Protein AF-A0A1M7HNN4-F1 (afdb_monomer)

Structure (mmCIF, N/CA/C/O backbone):
data_AF-A0A1M7HNN4-F1
#
_entry.id   AF-A0A1M7HNN4-F1
#
loop_
_atom_site.group_PDB
_atom_site.id
_atom_site.type_symbol
_atom_site.label_atom_id
_atom_site.label_alt_id
_atom_site.label_comp_id
_atom_site.label_asym_id
_atom_site.label_entity_id
_atom_site.label_seq_id
_atom_site.pdbx_PDB_ins_code
_atom_site.Cartn_x
_atom_site.Cartn_y
_atom_site.Cartn_z
_atom_site.occupancy
_atom_site.B_iso_or_equiv
_atom_site.auth_seq_id
_atom_site.auth_comp_id
_atom_site.auth_asym_id
_atom_site.auth_atom_id
_atom_site.pdbx_PDB_model_num
ATOM 1 N N . MET A 1 1 ? -13.644 -2.774 7.745 1.00 91.94 1 MET A N 1
ATOM 2 C CA . MET A 1 1 ? -12.183 -2.548 7.781 1.00 91.94 1 MET A CA 1
ATOM 3 C C . MET A 1 1 ? -11.751 -1.978 6.437 1.00 91.94 1 MET A C 1
ATOM 5 O O . MET A 1 1 ? -12.327 -2.393 5.440 1.00 91.94 1 MET A O 1
ATOM 9 N N . LYS A 1 2 ? -10.817 -1.026 6.390 1.00 97.00 2 LYS A N 1
ATOM 10 C CA . LYS A 1 2 ? -10.218 -0.508 5.149 1.00 97.00 2 LYS A CA 1
ATOM 11 C C . LYS A 1 2 ? -8.780 -1.004 5.040 1.00 97.00 2 LYS A C 1
ATOM 13 O O . LYS A 1 2 ? -7.982 -0.746 5.940 1.00 97.00 2 LYS A O 1
ATOM 18 N N . ILE A 1 3 ? -8.481 -1.717 3.962 1.00 97.31 3 ILE A N 1
ATOM 19 C CA . ILE A 1 3 ? -7.200 -2.382 3.719 1.00 97.31 3 ILE A CA 1
ATOM 20 C C . ILE A 1 3 ? -6.495 -1.643 2.585 1.00 97.31 3 ILE A C 1
ATOM 22 O O . ILE A 1 3 ? -7.048 -1.545 1.491 1.00 97.31 3 ILE A O 1
ATOM 26 N N . LEU A 1 4 ? -5.285 -1.144 2.826 1.00 97.69 4 LEU A N 1
ATOM 27 C CA . LEU A 1 4 ? -4.413 -0.636 1.766 1.00 97.69 4 LEU A CA 1
ATOM 28 C C . LEU A 1 4 ? -3.479 -1.758 1.314 1.00 97.69 4 LEU A C 1
ATOM 30 O O . LEU A 1 4 ? -2.690 -2.238 2.117 1.00 97.69 4 LEU A O 1
ATOM 34 N N . TYR A 1 5 ? -3.539 -2.166 0.050 1.00 97.25 5 TYR A N 1
ATOM 35 C CA . TYR A 1 5 ? -2.665 -3.185 -0.528 1.00 97.25 5 TYR A CA 1
ATOM 36 C C . TYR A 1 5 ? -1.710 -2.569 -1.554 1.00 97.25 5 TYR A C 1
ATOM 38 O O . TYR A 1 5 ? -2.145 -1.993 -2.549 1.00 97.25 5 TYR A O 1
ATOM 46 N N . LEU A 1 6 ? -0.404 -2.744 -1.349 1.00 96.56 6 LEU A N 1
ATOM 47 C CA . LEU A 1 6 ? 0.650 -2.230 -2.222 1.00 96.56 6 LEU A CA 1
ATOM 48 C C . LEU A 1 6 ? 1.365 -3.378 -2.948 1.00 96.56 6 LEU A C 1
ATOM 50 O O . LEU A 1 6 ? 2.025 -4.232 -2.343 1.00 96.56 6 LEU A O 1
ATOM 54 N N . HIS A 1 7 ? 1.232 -3.412 -4.270 1.00 94.62 7 HIS A N 1
ATOM 55 C CA . HIS A 1 7 ? 1.837 -4.449 -5.103 1.00 94.62 7 HIS A CA 1
ATOM 56 C C . HIS A 1 7 ? 3.361 -4.266 -5.250 1.00 94.62 7 HIS A C 1
ATOM 58 O O . HIS A 1 7 ? 3.933 -3.245 -4.882 1.00 94.62 7 HIS A O 1
ATOM 64 N N . GLY A 1 8 ? 4.047 -5.285 -5.768 1.00 91.62 8 GLY A N 1
ATOM 65 C CA . GLY A 1 8 ? 5.467 -5.191 -6.124 1.00 91.62 8 GLY A CA 1
ATOM 66 C C . GLY A 1 8 ? 5.700 -4.494 -7.470 1.00 91.62 8 GLY A C 1
ATOM 67 O O . GLY A 1 8 ? 4.757 -4.186 -8.198 1.00 91.62 8 GLY A O 1
ATOM 68 N N . LEU A 1 9 ? 6.971 -4.295 -7.833 1.00 88.12 9 LEU A N 1
ATOM 69 C CA . LEU A 1 9 ? 7.365 -3.734 -9.132 1.00 88.12 9 LEU A CA 1
ATOM 70 C C . LEU A 1 9 ? 6.770 -4.558 -10.291 1.00 88.12 9 LEU A C 1
ATOM 72 O O . LEU A 1 9 ? 6.872 -5.784 -10.279 1.00 88.12 9 LEU A O 1
ATOM 76 N N . ASN A 1 10 ? 6.174 -3.885 -11.283 1.00 85.88 10 ASN A N 1
ATOM 77 C CA . ASN A 1 10 ? 5.552 -4.498 -12.470 1.00 85.88 10 ASN A CA 1
ATOM 78 C C . ASN A 1 10 ? 4.508 -5.587 -12.155 1.00 85.88 10 ASN A C 1
ATOM 80 O O . ASN A 1 10 ? 4.320 -6.524 -12.929 1.00 85.88 10 ASN A O 1
ATOM 84 N N . SER A 1 11 ? 3.849 -5.484 -11.004 1.00 88.56 11 SER A N 1
ATOM 85 C CA . SER A 1 11 ? 2.812 -6.412 -10.555 1.00 88.56 11 SER A CA 1
ATOM 86 C C . SER A 1 11 ? 1.524 -5.655 -10.251 1.00 88.56 11 SER A C 1
ATOM 88 O O . SER A 1 11 ? 1.521 -4.431 -10.231 1.00 88.56 11 SER A O 1
ATOM 90 N N . LYS A 1 12 ? 0.430 -6.381 -10.017 1.00 91.75 12 LYS A N 1
ATOM 91 C CA . LYS A 1 12 ? -0.864 -5.845 -9.579 1.00 91.75 12 LYS A CA 1
ATOM 92 C C . LYS A 1 12 ? -1.516 -6.815 -8.602 1.00 91.75 12 LYS A C 1
ATOM 94 O O . LYS A 1 12 ? -1.155 -7.993 -8.544 1.00 91.75 12 LYS A O 1
ATOM 99 N N . LEU A 1 13 ? -2.485 -6.324 -7.835 1.00 92.00 13 LEU A N 1
ATOM 100 C CA . LEU A 1 13 ? -3.373 -7.209 -7.089 1.00 92.00 13 LEU A CA 1
ATOM 101 C C . LEU A 1 13 ? -4.238 -7.982 -8.096 1.00 92.00 13 LEU A C 1
ATOM 103 O O . LEU A 1 13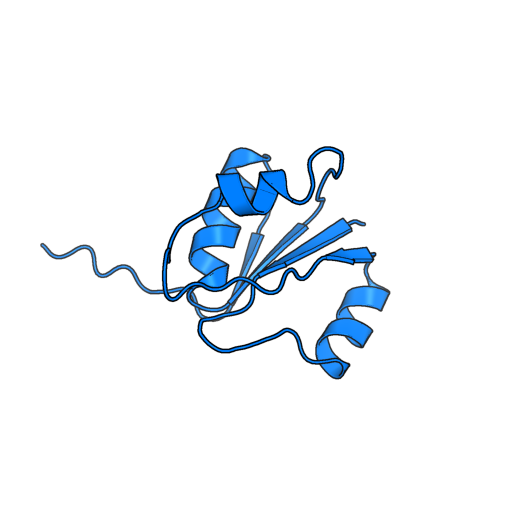 ? -4.933 -7.363 -8.896 1.00 92.00 13 LEU A O 1
ATOM 107 N N . SER A 1 14 ? -4.162 -9.313 -8.079 1.00 92.12 14 SER A N 1
ATOM 108 C CA . SER A 1 14 ? -5.013 -10.160 -8.919 1.00 92.12 14 SER A CA 1
ATOM 109 C C . SER A 1 14 ? -6.444 -10.192 -8.389 1.00 92.12 14 SER A C 1
ATOM 111 O O . SER A 1 14 ? -6.651 -10.086 -7.179 1.00 92.12 14 SER A O 1
ATOM 113 N N . ASP A 1 15 ? -7.411 -10.409 -9.280 1.00 93.94 15 ASP A N 1
ATOM 114 C CA . ASP A 1 15 ? -8.835 -10.450 -8.922 1.00 93.94 15 ASP A CA 1
ATOM 115 C C . ASP A 1 15 ? -9.135 -11.525 -7.869 1.00 93.94 15 ASP A C 1
ATOM 117 O O . ASP A 1 15 ? -9.792 -11.241 -6.877 1.00 93.94 15 ASP A O 1
ATOM 121 N N . GLU A 1 16 ? -8.540 -12.714 -7.997 1.00 94.38 16 GLU A N 1
ATOM 122 C CA . GLU A 1 16 ? -8.674 -13.799 -7.011 1.00 94.38 16 GLU A CA 1
ATOM 123 C C . GLU A 1 16 ? -8.195 -13.384 -5.606 1.00 94.38 16 GLU A C 1
ATOM 125 O O . GLU A 1 16 ? -8.839 -13.664 -4.600 1.00 94.38 16 GLU A O 1
ATOM 130 N N . LYS A 1 17 ? -7.068 -12.663 -5.512 1.00 92.38 17 LYS A N 1
ATOM 131 C CA . LYS A 1 17 ? -6.563 -12.176 -4.216 1.00 92.38 17 LYS A CA 1
ATOM 132 C C . LYS A 1 17 ? -7.423 -11.044 -3.677 1.00 92.38 17 LYS A C 1
ATOM 134 O O . LYS A 1 17 ? -7.575 -10.926 -2.465 1.00 92.38 17 LYS A O 1
ATOM 139 N N . ARG A 1 18 ? -7.936 -10.190 -4.565 1.00 95.69 18 ARG A N 1
ATOM 140 C CA . ARG A 1 18 ? -8.853 -9.113 -4.203 1.00 95.69 18 ARG A CA 1
ATOM 141 C C . ARG A 1 18 ? -10.130 -9.684 -3.602 1.00 95.69 18 ARG A C 1
ATOM 143 O O . ARG A 1 18 ? -10.495 -9.230 -2.529 1.00 95.69 18 ARG A O 1
ATOM 150 N N . GLU A 1 19 ? -10.739 -10.680 -4.240 1.00 96.75 19 GLU A N 1
ATOM 151 C CA . GLU A 1 19 ? -11.970 -11.323 -3.769 1.00 96.75 19 GLU A CA 1
ATOM 152 C C . GLU A 1 19 ? -11.807 -11.842 -2.335 1.00 96.75 19 GLU A C 1
ATOM 154 O O . GLU A 1 19 ? -12.580 -11.468 -1.458 1.00 96.75 19 GLU A O 1
ATOM 159 N N . VAL A 1 20 ? -10.719 -12.571 -2.056 1.00 95.56 20 VAL A N 1
ATOM 160 C CA . VAL A 1 20 ? -10.419 -13.054 -0.697 1.00 95.56 20 VAL A CA 1
ATOM 161 C C . VAL A 1 20 ? -10.227 -11.905 0.298 1.00 95.56 20 VAL A C 1
ATOM 163 O O . VAL A 1 20 ? -10.713 -11.970 1.422 1.00 95.56 20 VAL A O 1
ATOM 166 N N . LEU A 1 21 ? -9.507 -10.841 -0.072 1.00 95.00 21 LEU A N 1
ATOM 167 C CA . LEU A 1 21 ? -9.284 -9.701 0.827 1.00 95.00 21 LEU A CA 1
ATOM 168 C C . LEU A 1 21 ? -10.570 -8.898 1.081 1.00 95.00 21 LEU A C 1
ATOM 170 O O . LEU A 1 21 ? -10.744 -8.353 2.175 1.00 95.00 21 LEU A O 1
ATOM 174 N N . GLU A 1 22 ? -11.464 -8.842 0.095 1.00 96.81 22 GLU A N 1
ATOM 175 C CA . GLU A 1 22 ? -12.739 -8.131 0.178 1.00 96.81 22 GLU A CA 1
ATOM 176 C C . GLU A 1 22 ? -13.728 -8.794 1.150 1.00 96.81 22 GLU A C 1
ATOM 178 O O . GLU A 1 22 ? -14.564 -8.096 1.728 1.00 96.81 22 GLU A O 1
ATOM 183 N N . GLU A 1 23 ? -13.555 -10.084 1.463 1.00 97.06 23 GLU A N 1
ATOM 184 C CA . GLU A 1 23 ? -14.271 -10.757 2.559 1.00 97.06 23 GLU A CA 1
ATOM 185 C C . GLU A 1 23 ? -13.950 -10.155 3.941 1.00 97.06 23 GLU A C 1
ATOM 187 O O . GLU A 1 23 ? -14.783 -10.185 4.851 1.00 97.06 23 GLU A O 1
ATOM 192 N N . TYR A 1 24 ? -12.758 -9.573 4.113 1.00 95.50 24 TYR A N 1
ATOM 193 C CA . TYR A 1 24 ? -12.306 -8.994 5.383 1.00 95.50 24 TYR A CA 1
ATOM 194 C C . TYR A 1 24 ? -12.509 -7.473 5.458 1.00 95.50 24 TYR A C 1
ATOM 196 O O . TYR A 1 24 ? -12.541 -6.894 6.551 1.00 95.50 24 TYR A O 1
ATOM 204 N N . GLY A 1 25 ? -12.656 -6.786 4.323 1.00 95.38 25 GLY A N 1
ATOM 205 C CA . GLY A 1 25 ? -12.865 -5.342 4.302 1.00 95.38 25 GLY A CA 1
ATOM 206 C C . GLY A 1 25 ? -12.760 -4.700 2.925 1.00 95.38 25 GLY A C 1
ATOM 207 O O . GLY A 1 25 ? -12.492 -5.342 1.927 1.00 95.38 25 GLY A O 1
ATOM 208 N N . GLN A 1 26 ? -12.933 -3.383 2.866 1.00 97.38 26 GLN A N 1
ATOM 209 C CA . GLN A 1 26 ? -12.794 -2.630 1.623 1.00 97.38 26 GLN A CA 1
ATOM 210 C C . GLN A 1 26 ? -11.316 -2.535 1.220 1.00 97.38 26 GLN A C 1
ATOM 212 O O . GLN A 1 26 ? -10.511 -1.985 1.978 1.00 97.38 26 GLN A O 1
ATOM 217 N N . VAL A 1 27 ? -10.975 -3.028 0.026 1.00 97.25 27 VAL A N 1
ATOM 218 C CA . VAL A 1 27 ? -9.594 -3.088 -0.475 1.00 97.25 27 VAL A CA 1
ATOM 219 C C . VAL A 1 27 ? -9.272 -1.921 -1.405 1.00 97.25 27 VAL A C 1
ATOM 221 O O . VAL A 1 27 ? -9.835 -1.779 -2.493 1.00 97.25 27 VAL A O 1
ATOM 224 N N . PHE A 1 28 ? -8.280 -1.135 -1.004 1.00 97.50 28 PHE A N 1
ATOM 225 C CA . PHE A 1 28 ? -7.667 -0.071 -1.787 1.00 97.50 28 PHE A CA 1
ATOM 226 C C . PHE A 1 28 ? -6.330 -0.582 -2.315 1.00 97.50 28 PHE A C 1
ATOM 228 O O . PHE A 1 28 ? -5.420 -0.847 -1.537 1.00 97.50 28 PHE A O 1
ATOM 235 N N . ALA A 1 29 ? -6.212 -0.747 -3.629 1.00 96.12 29 ALA A N 1
ATOM 236 C CA . ALA A 1 29 ? -4.982 -1.209 -4.266 1.00 96.12 29 ALA A CA 1
ATOM 237 C C . ALA A 1 29 ? -4.658 -0.286 -5.450 1.00 96.12 29 ALA A C 1
ATOM 239 O O . ALA A 1 29 ? -5.078 -0.591 -6.569 1.00 96.12 29 ALA A O 1
ATOM 240 N N . PRO A 1 30 ? -4.024 0.876 -5.199 1.00 95.00 30 PRO A N 1
ATOM 241 C CA . PRO A 1 30 ? -3.628 1.791 -6.266 1.00 95.00 30 PRO A CA 1
ATOM 242 C C . PRO A 1 30 ? -2.620 1.122 -7.207 1.00 95.00 30 PRO A C 1
ATOM 244 O O . PRO A 1 30 ? -1.836 0.269 -6.787 1.00 95.00 30 PRO A O 1
ATOM 247 N N . ASP A 1 31 ? -2.658 1.519 -8.477 1.00 92.31 31 ASP A N 1
ATOM 248 C CA . ASP A 1 31 ? -1.689 1.100 -9.490 1.00 92.31 31 ASP A CA 1
ATOM 249 C C . ASP A 1 31 ? -0.498 2.061 -9.444 1.00 92.31 31 ASP A C 1
ATOM 251 O O . ASP A 1 31 ? -0.575 3.185 -9.940 1.00 92.31 31 ASP A O 1
ATOM 255 N N . ILE A 1 32 ? 0.570 1.648 -8.763 1.00 91.62 32 ILE A N 1
ATOM 256 C CA . ILE A 1 32 ? 1.717 2.501 -8.461 1.00 91.62 32 ILE A CA 1
ATOM 257 C C . ILE A 1 32 ? 2.866 2.168 -9.404 1.00 91.62 32 ILE A C 1
ATOM 259 O O . ILE A 1 32 ? 3.423 1.066 -9.378 1.00 91.62 32 ILE A O 1
ATOM 263 N N . ASP A 1 33 ? 3.304 3.166 -10.167 1.00 89.75 33 ASP A N 1
ATOM 264 C CA . ASP A 1 33 ? 4.545 3.054 -10.918 1.00 89.75 33 ASP A CA 1
ATOM 265 C C . ASP A 1 33 ? 5.751 3.266 -9.995 1.00 89.75 33 ASP A C 1
ATOM 267 O O . ASP A 1 33 ? 6.158 4.383 -9.669 1.00 89.75 33 ASP A O 1
ATOM 271 N N . TYR A 1 34 ? 6.331 2.155 -9.550 1.00 87.44 34 TYR A N 1
ATOM 272 C CA . TYR A 1 34 ? 7.557 2.180 -8.766 1.00 87.44 34 TYR A CA 1
ATOM 273 C C . TYR A 1 34 ? 8.812 2.429 -9.609 1.00 87.44 34 TYR A C 1
ATOM 275 O O . TYR A 1 34 ? 9.871 2.553 -9.008 1.00 87.44 34 TYR A O 1
ATOM 283 N N . SER A 1 35 ? 8.760 2.455 -10.946 1.00 84.81 35 SER A N 1
ATOM 284 C CA . SER A 1 35 ? 9.960 2.601 -11.788 1.00 84.81 35 SER A CA 1
ATOM 285 C C . SER A 1 35 ? 10.558 4.010 -11.750 1.00 84.81 35 SER A C 1
ATOM 287 O O . SER A 1 35 ? 11.780 4.143 -11.762 1.00 84.81 35 SER A O 1
ATOM 289 N N . ASP A 1 36 ? 9.712 5.034 -11.623 1.00 82.56 36 ASP A N 1
ATOM 290 C CA . ASP A 1 36 ? 10.136 6.428 -11.450 1.00 82.56 36 ASP A CA 1
ATOM 291 C C . ASP A 1 36 ? 10.595 6.692 -10.006 1.00 82.56 36 ASP A C 1
ATOM 293 O O . ASP A 1 36 ? 11.701 7.173 -9.751 1.00 82.56 36 ASP A O 1
ATOM 297 N N . LYS A 1 37 ? 9.768 6.296 -9.026 1.00 88.44 37 LYS A N 1
ATOM 298 C CA . LYS A 1 37 ? 10.052 6.503 -7.602 1.00 88.44 37 LYS A CA 1
ATOM 299 C C . LYS A 1 37 ? 9.728 5.273 -6.758 1.00 88.44 37 LYS A C 1
ATOM 301 O O . LYS A 1 37 ? 8.590 5.021 -6.371 1.00 88.44 37 LYS A O 1
ATOM 306 N N . HIS A 1 38 ? 10.777 4.544 -6.379 1.00 89.56 38 HIS A N 1
ATOM 307 C CA . HIS A 1 38 ? 10.669 3.326 -5.567 1.00 89.56 38 HIS A CA 1
ATOM 308 C C . HIS A 1 38 ? 10.056 3.552 -4.174 1.00 89.56 38 HIS A C 1
ATOM 310 O O . HIS A 1 38 ? 9.314 2.702 -3.685 1.00 89.56 38 HIS A O 1
ATOM 316 N N . PHE A 1 39 ? 10.361 4.682 -3.525 1.00 93.50 39 PHE A N 1
ATOM 317 C CA . PHE A 1 39 ? 9.915 4.999 -2.166 1.00 93.50 39 PHE A CA 1
ATOM 318 C C . PHE A 1 39 ? 9.122 6.305 -2.140 1.00 93.50 39 PHE A C 1
ATOM 320 O O . PHE A 1 39 ? 9.684 7.385 -2.329 1.00 93.50 39 PHE A O 1
ATOM 327 N N . GLN A 1 40 ? 7.812 6.208 -1.921 1.00 95.12 40 GLN A N 1
ATOM 328 C CA . GLN A 1 40 ? 6.871 7.321 -2.027 1.00 95.12 40 GLN A CA 1
ATOM 329 C C . GLN A 1 40 ? 5.631 7.211 -1.113 1.00 95.12 40 GLN A C 1
ATOM 331 O O . GLN A 1 40 ? 4.512 7.439 -1.576 1.00 95.12 40 GLN A O 1
ATOM 336 N N . PRO A 1 41 ? 5.796 6.926 0.193 1.00 95.25 41 PRO A N 1
ATOM 337 C CA . PRO A 1 41 ? 4.669 6.736 1.112 1.00 95.25 41 PRO A CA 1
ATOM 338 C C . PRO A 1 41 ? 3.722 7.949 1.173 1.00 95.25 41 PRO A C 1
ATOM 340 O O . PRO A 1 41 ? 2.505 7.783 1.121 1.00 95.25 41 PRO A O 1
ATOM 343 N N . ASP A 1 42 ? 4.263 9.172 1.186 1.00 95.00 42 ASP A N 1
ATOM 344 C CA . ASP A 1 42 ? 3.456 10.398 1.250 1.00 95.00 42 ASP A CA 1
ATOM 345 C C . ASP A 1 42 ? 2.613 10.631 -0.009 1.00 95.00 42 ASP A C 1
ATOM 347 O O . ASP A 1 42 ? 1.524 11.192 0.072 1.00 95.00 42 ASP A O 1
ATOM 351 N N . LEU A 1 43 ? 3.120 1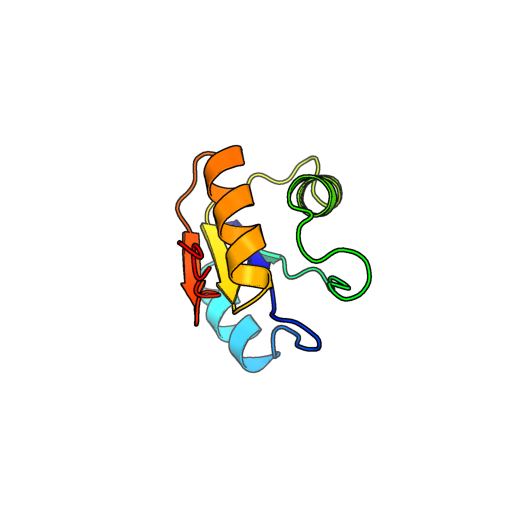0.245 -1.188 1.00 95.31 43 LEU A N 1
ATOM 352 C CA . LEU A 1 43 ? 2.379 10.404 -2.444 1.00 95.31 43 LEU A CA 1
ATOM 353 C C . LEU A 1 43 ? 1.214 9.420 -2.501 1.00 95.31 43 LEU A C 1
ATOM 355 O O . LEU A 1 43 ? 0.102 9.826 -2.818 1.00 95.31 43 LEU A O 1
ATOM 359 N N . ILE A 1 44 ? 1.453 8.177 -2.082 1.00 95.62 44 ILE A N 1
ATOM 360 C CA . ILE A 1 44 ? 0.418 7.144 -1.992 1.00 95.62 44 ILE A CA 1
ATOM 361 C C . ILE A 1 44 ? -0.688 7.585 -1.024 1.00 95.62 44 ILE A C 1
ATOM 363 O O . ILE A 1 44 ? -1.868 7.499 -1.346 1.00 95.62 44 ILE A O 1
ATOM 367 N N . LEU A 1 45 ? -0.336 8.117 0.153 1.00 95.38 45 LEU A N 1
ATOM 368 C CA . LEU A 1 45 ? -1.334 8.602 1.116 1.00 95.38 45 LEU A CA 1
ATOM 369 C C . LEU A 1 45 ? -2.130 9.811 0.600 1.00 95.38 45 LEU A C 1
ATOM 371 O O . LEU A 1 45 ? -3.314 9.941 0.915 1.00 95.38 45 LEU A O 1
ATOM 375 N N . LYS A 1 46 ? -1.521 10.674 -0.223 1.00 95.12 46 LYS A N 1
ATOM 376 C CA . LYS A 1 46 ? -2.209 11.821 -0.841 1.00 95.12 46 LYS A CA 1
ATOM 377 C C . LYS A 1 46 ? -3.300 11.421 -1.831 1.00 95.12 46 LYS A C 1
ATOM 379 O O . LYS A 1 46 ? -4.197 12.228 -2.054 1.00 95.12 46 LYS A O 1
ATOM 384 N N . GLU A 1 47 ? -3.264 10.213 -2.392 1.00 95.25 47 GLU A N 1
ATOM 385 C CA . GLU A 1 47 ? -4.361 9.691 -3.221 1.00 95.25 47 GLU A CA 1
ATOM 386 C C . GLU A 1 47 ? -5.622 9.398 -2.392 1.00 95.25 47 GLU A C 1
ATOM 388 O O . GLU A 1 47 ? -6.733 9.368 -2.923 1.00 95.25 47 GLU A O 1
ATOM 393 N N . PHE A 1 48 ? -5.476 9.250 -1.071 1.00 95.19 48 PHE A N 1
ATOM 394 C CA . PHE A 1 48 ? -6.552 8.865 -0.162 1.00 95.19 48 PHE A CA 1
ATOM 395 C C . PHE A 1 48 ? -6.697 9.832 1.030 1.00 95.19 48 PHE A C 1
ATOM 397 O O . PHE A 1 48 ? -6.725 9.388 2.179 1.00 95.19 48 PHE A O 1
ATOM 404 N N . PRO A 1 49 ? -6.870 11.149 0.800 1.00 91.31 49 PRO A N 1
ATOM 405 C CA . PRO A 1 49 ? -6.739 12.178 1.840 1.00 91.31 49 PRO A CA 1
ATOM 406 C C . PRO A 1 49 ? -7.779 12.079 2.967 1.00 91.31 49 PRO A C 1
ATOM 408 O O . PRO A 1 49 ? -7.536 12.556 4.069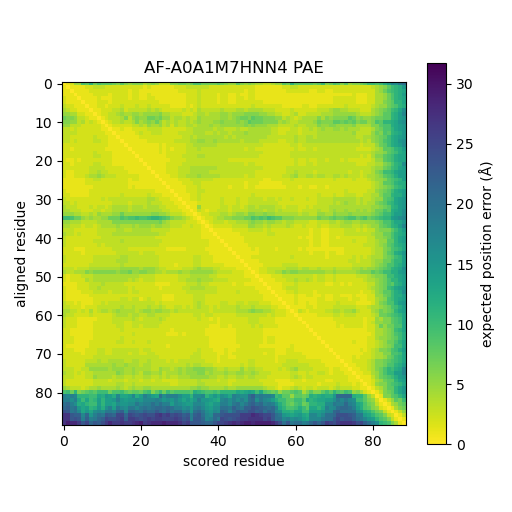 1.00 91.31 49 PRO A O 1
ATOM 411 N N . ASN A 1 50 ? -8.930 11.454 2.702 1.00 93.00 50 ASN A N 1
ATOM 412 C CA . ASN A 1 50 ? -10.033 11.290 3.658 1.00 93.00 50 ASN A CA 1
ATOM 413 C C . ASN A 1 50 ? -10.253 9.818 4.051 1.00 93.00 50 ASN A C 1
ATOM 415 O O . ASN A 1 50 ? -11.355 9.427 4.445 1.00 93.00 50 ASN A O 1
ATOM 419 N N . THR A 1 51 ? -9.233 8.973 3.884 1.00 95.38 51 THR A N 1
ATOM 420 C CA . THR A 1 51 ? -9.340 7.536 4.146 1.00 95.38 51 THR A CA 1
ATOM 421 C C . THR A 1 51 ? -8.451 7.136 5.307 1.00 95.38 51 THR A C 1
ATOM 423 O O . THR A 1 51 ? -7.231 7.139 5.209 1.00 95.38 51 THR A O 1
ATOM 426 N N . GLU A 1 52 ? -9.075 6.712 6.401 1.00 95.00 52 GLU A N 1
ATOM 427 C CA . GLU A 1 52 ? -8.365 6.056 7.494 1.00 95.00 52 GLU A CA 1
ATOM 428 C C . GLU A 1 52 ? -8.214 4.564 7.203 1.00 95.00 5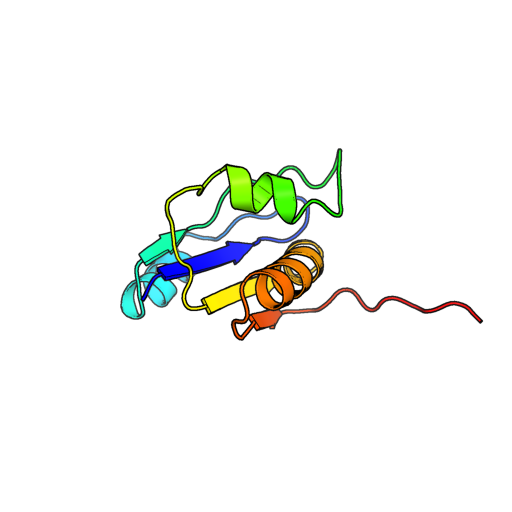2 GLU A C 1
ATOM 430 O O . GLU A 1 52 ? -9.197 3.817 7.195 1.00 95.00 52 GLU A O 1
ATOM 435 N N . PHE A 1 53 ? -6.983 4.122 6.958 1.00 96.75 53 PHE A N 1
ATOM 436 C CA . PHE A 1 53 ? -6.683 2.704 6.800 1.00 96.75 53 PHE A CA 1
ATOM 437 C C . PHE A 1 53 ? -6.594 2.011 8.160 1.00 96.75 53 PHE A C 1
ATOM 439 O O . PHE A 1 53 ? -6.085 2.555 9.143 1.00 96.75 53 PHE A O 1
ATOM 446 N N . ASN A 1 54 ? -7.116 0.790 8.218 1.00 96.25 54 ASN A N 1
ATOM 447 C CA . ASN A 1 54 ? -7.035 -0.056 9.404 1.00 96.25 54 ASN A CA 1
ATOM 448 C C . ASN A 1 54 ? -5.857 -1.027 9.316 1.00 96.25 54 ASN A C 1
ATOM 450 O O . ASN A 1 54 ? -5.248 -1.310 10.338 1.00 96.25 54 ASN A O 1
ATOM 454 N N . GLU A 1 55 ? -5.550 -1.494 8.107 1.00 95.19 55 GLU A N 1
ATOM 455 C CA . GLU A 1 55 ? -4.498 -2.467 7.831 1.00 95.19 55 GLU A CA 1
ATOM 456 C C . GLU A 1 55 ? -3.747 -2.057 6.561 1.00 95.19 55 GLU A C 1
ATOM 458 O O . GLU A 1 55 ? -4.365 -1.597 5.591 1.00 95.19 55 GLU A O 1
ATOM 463 N N . VAL A 1 56 ? -2.426 -2.234 6.562 1.00 97.00 56 VAL A N 1
ATOM 464 C CA . VAL A 1 56 ? -1.572 -1.952 5.404 1.00 97.00 56 VAL A CA 1
ATOM 465 C C . VAL A 1 56 ? -0.857 -3.232 5.000 1.00 97.00 56 VAL A C 1
ATOM 467 O O . VAL A 1 56 ? -0.205 -3.885 5.800 1.00 97.00 56 VAL A O 1
ATOM 470 N N . MET A 1 57 ? -0.958 -3.610 3.739 1.00 96.25 57 MET A N 1
ATOM 471 C CA . MET A 1 57 ? -0.351 -4.818 3.207 1.00 96.25 57 MET A CA 1
ATOM 472 C C . MET A 1 57 ? 0.559 -4.456 2.050 1.00 96.25 57 MET A C 1
ATOM 474 O O . MET A 1 57 ? 0.249 -3.566 1.259 1.00 96.25 57 MET A O 1
ATOM 478 N N . GLY A 1 58 ? 1.677 -5.159 1.908 1.00 95.00 58 GLY A N 1
ATOM 479 C CA . GLY A 1 58 ? 2.579 -4.899 0.795 1.00 95.00 58 GLY A CA 1
ATOM 480 C C . GLY A 1 58 ? 3.421 -6.095 0.407 1.00 95.00 58 GLY A C 1
ATOM 481 O O . GLY A 1 58 ? 3.700 -6.962 1.232 1.00 95.00 58 GLY A O 1
ATOM 482 N N . SER A 1 59 ? 3.848 -6.139 -0.855 1.00 92.88 59 SER A N 1
ATOM 483 C CA . SER A 1 59 ? 4.777 -7.161 -1.347 1.00 92.88 59 SER A CA 1
ATOM 484 C C . SER A 1 59 ? 6.012 -6.555 -2.010 1.00 92.88 59 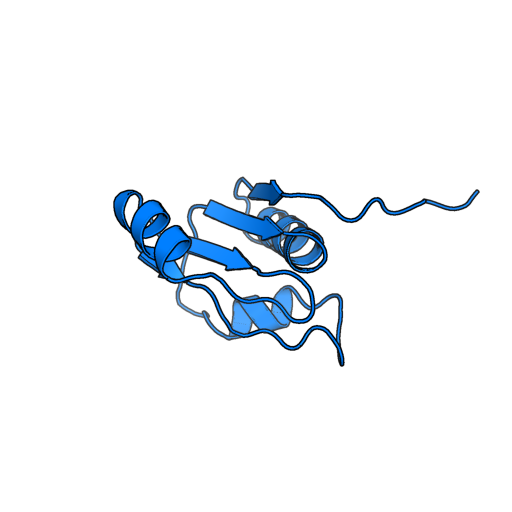SER A C 1
ATOM 486 O O . SER A 1 59 ? 5.890 -5.597 -2.768 1.00 92.88 59 SER A O 1
ATOM 488 N N . SER A 1 60 ? 7.208 -7.100 -1.752 1.00 90.25 60 SER A N 1
ATOM 489 C CA . SER A 1 60 ? 8.471 -6.636 -2.360 1.00 90.25 60 SER A CA 1
ATOM 490 C C . SER A 1 60 ? 8.655 -5.105 -2.255 1.00 90.25 60 SER A C 1
ATOM 492 O O . SER A 1 60 ? 8.791 -4.591 -1.147 1.00 90.25 60 SER A O 1
ATOM 494 N N . MET A 1 61 ? 8.620 -4.359 -3.367 1.00 91.31 61 MET A N 1
ATOM 495 C CA . MET A 1 61 ? 8.699 -2.889 -3.361 1.00 91.31 61 MET A CA 1
ATOM 496 C C . MET A 1 61 ? 7.510 -2.223 -2.648 1.00 91.31 61 MET A C 1
ATOM 498 O O . MET A 1 61 ? 7.677 -1.251 -1.906 1.00 91.31 61 MET A O 1
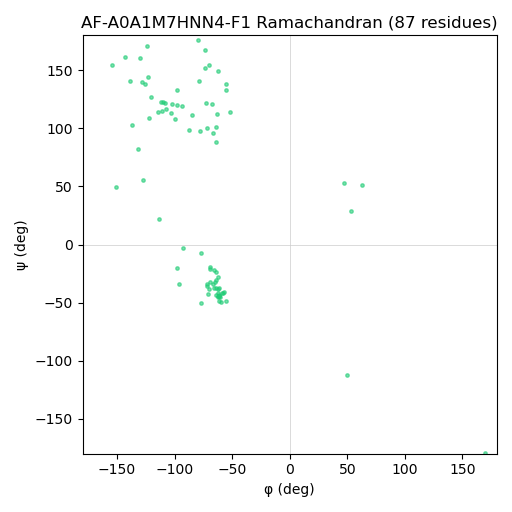ATOM 502 N N . GLY A 1 62 ? 6.313 -2.787 -2.800 1.00 94.25 62 GLY A N 1
ATOM 503 C CA . GLY A 1 62 ? 5.134 -2.365 -2.057 1.00 94.25 62 GLY A CA 1
ATOM 504 C C . GLY A 1 62 ? 5.278 -2.609 -0.558 1.00 94.25 62 GLY A C 1
ATOM 505 O O . GLY A 1 62 ? 4.777 -1.812 0.223 1.00 94.25 62 GLY A O 1
ATOM 506 N N . ALA A 1 63 ? 6.024 -3.636 -0.129 1.00 94.31 63 ALA A N 1
ATOM 507 C CA . ALA A 1 63 ? 6.266 -3.898 1.294 1.00 94.31 63 ALA A CA 1
ATOM 508 C C . ALA A 1 63 ? 7.102 -2.789 1.959 1.00 94.31 63 ALA A C 1
ATOM 510 O O . ALA A 1 63 ? 6.816 -2.410 3.091 1.00 94.31 63 ALA A O 1
ATOM 511 N N . LEU A 1 64 ? 8.089 -2.223 1.251 1.00 93.25 64 LEU A N 1
ATOM 512 C CA . LEU A 1 64 ? 8.881 -1.094 1.754 1.00 93.25 64 LEU A CA 1
ATOM 513 C C . LEU A 1 64 ? 8.004 0.146 1.999 1.00 93.25 64 LEU A C 1
ATOM 515 O O . LEU A 1 64 ? 8.106 0.791 3.040 1.00 93.25 64 LEU A O 1
ATOM 519 N N . ASN A 1 65 ? 7.124 0.462 1.047 1.00 95.25 65 ASN A N 1
ATOM 520 C CA . ASN A 1 65 ? 6.192 1.583 1.174 1.00 95.25 65 ASN A CA 1
ATOM 521 C C . ASN A 1 65 ? 5.108 1.302 2.222 1.00 95.25 65 ASN A C 1
ATOM 523 O O . ASN A 1 65 ? 4.765 2.196 2.987 1.00 95.25 65 ASN A O 1
ATOM 527 N N . ALA A 1 66 ? 4.612 0.064 2.294 1.00 96.12 66 ALA A N 1
ATOM 528 C CA . ALA A 1 66 ? 3.603 -0.367 3.258 1.00 96.12 66 ALA A CA 1
ATOM 529 C C . ALA A 1 66 ? 4.111 -0.220 4.692 1.00 96.12 66 ALA A C 1
ATOM 531 O O . ALA A 1 66 ? 3.397 0.321 5.527 1.00 96.12 66 ALA A O 1
ATOM 532 N N . TYR A 1 67 ? 5.357 -0.629 4.947 1.00 95.44 67 TYR A N 1
ATOM 533 C CA . TYR A 1 67 ? 6.011 -0.436 6.238 1.00 95.44 67 TYR A CA 1
ATOM 534 C C . TYR A 1 67 ? 6.114 1.048 6.612 1.00 95.44 67 TYR A C 1
ATOM 536 O O . TYR A 1 67 ? 5.709 1.451 7.695 1.00 95.44 67 TYR A O 1
ATOM 544 N N . ALA A 1 68 ? 6.605 1.897 5.705 1.00 95.75 68 ALA A N 1
ATOM 545 C CA . ALA A 1 68 ? 6.701 3.326 5.996 1.00 95.75 68 ALA A CA 1
ATOM 546 C C . ALA A 1 68 ? 5.324 3.963 6.241 1.00 95.75 68 ALA A C 1
ATOM 548 O O . ALA A 1 68 ? 5.166 4.750 7.171 1.00 95.75 68 ALA A O 1
ATOM 549 N N . ILE A 1 69 ? 4.316 3.602 5.443 1.00 96.94 69 ILE A N 1
ATOM 550 C CA . ILE A 1 69 ? 2.946 4.086 5.628 1.00 96.94 69 ILE A CA 1
ATOM 551 C C . ILE A 1 69 ? 2.392 3.634 6.976 1.00 96.94 69 ILE A C 1
ATOM 553 O O . ILE A 1 69 ? 1.797 4.450 7.671 1.00 96.94 69 ILE A O 1
ATOM 557 N N . SER A 1 70 ? 2.599 2.374 7.362 1.00 96.38 70 SER A N 1
ATOM 558 C CA . SER A 1 70 ? 2.079 1.835 8.618 1.00 96.38 70 SER A CA 1
ATOM 559 C C . SER A 1 70 ? 2.654 2.553 9.836 1.00 96.38 70 SER A C 1
ATOM 561 O O . SER A 1 70 ? 1.905 2.867 10.760 1.00 96.38 70 SER A O 1
ATOM 563 N N . GLU A 1 71 ? 3.942 2.906 9.795 1.00 95.94 71 GLU A N 1
ATOM 564 C CA . GLU A 1 71 ? 4.581 3.746 10.814 1.00 95.94 71 GLU A CA 1
ATOM 565 C C . GLU A 1 71 ? 3.983 5.164 10.841 1.00 95.94 71 GLU A C 1
ATOM 567 O O . GLU A 1 71 ? 3.673 5.676 11.915 1.00 95.94 71 GLU A O 1
ATOM 572 N N . ILE A 1 72 ? 3.755 5.786 9.674 1.00 95.31 72 ILE A N 1
ATOM 573 C CA . ILE A 1 72 ? 3.171 7.139 9.567 1.00 95.31 72 ILE A CA 1
ATOM 574 C C . ILE A 1 72 ? 1.761 7.193 10.166 1.00 95.31 72 ILE A C 1
ATOM 576 O O . ILE A 1 72 ? 1.430 8.140 10.880 1.00 95.31 72 ILE A O 1
ATOM 580 N N . ILE A 1 73 ? 0.918 6.199 9.876 1.00 94.94 73 ILE A N 1
ATOM 581 C CA . ILE A 1 73 ? -0.489 6.191 10.312 1.00 94.94 73 ILE A CA 1
ATOM 582 C C . ILE A 1 73 ? -0.710 5.469 11.652 1.00 94.94 73 ILE A C 1
ATOM 584 O O . ILE A 1 73 ? -1.839 5.424 12.147 1.00 94.94 73 ILE A O 1
ATOM 588 N N . GLY A 1 74 ? 0.338 4.880 12.237 1.00 94.56 74 GLY A N 1
ATOM 589 C CA . GLY A 1 74 ? 0.267 4.128 13.490 1.00 94.56 74 GLY A CA 1
ATOM 590 C C . GLY A 1 74 ? -0.625 2.886 13.392 1.00 94.56 74 GLY A C 1
ATOM 591 O O . GLY A 1 74 ? -1.550 2.710 14.195 1.00 94.56 74 GLY A O 1
ATOM 592 N N . ARG A 1 75 ? -0.400 2.045 12.377 1.00 93.75 75 ARG A N 1
ATOM 593 C CA . ARG A 1 75 ? -1.134 0.788 12.145 1.00 93.75 75 ARG A CA 1
ATOM 594 C C . ARG A 1 75 ? -0.172 -0.372 11.927 1.00 93.75 75 ARG A C 1
ATOM 596 O O . ARG A 1 75 ? 0.995 -0.170 11.617 1.00 93.75 75 ARG A O 1
ATOM 603 N N . SER A 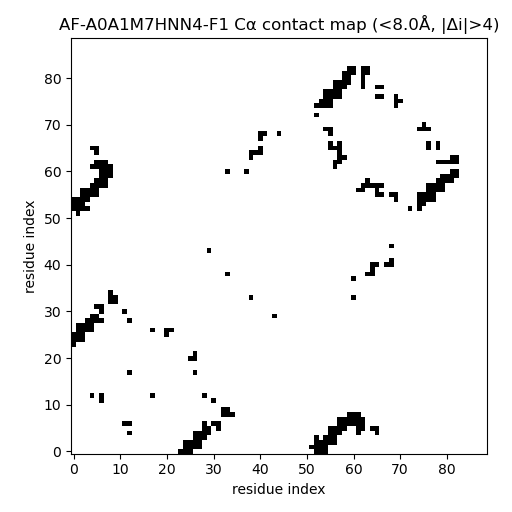1 76 ? -0.6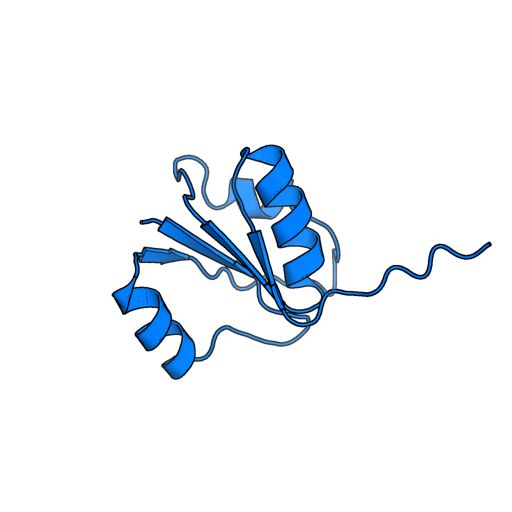70 -1.590 12.102 1.00 90.19 76 SER A N 1
ATOM 604 C CA . SER A 1 76 ? 0.082 -2.792 11.754 1.00 90.19 76 SER A CA 1
ATOM 605 C C . SER A 1 76 ? 0.209 -2.932 10.237 1.00 90.19 76 SER A C 1
ATOM 607 O O . SER A 1 76 ? -0.608 -2.395 9.481 1.00 90.19 76 SER A O 1
ATOM 609 N N . ALA A 1 77 ? 1.260 -3.637 9.810 1.00 93.62 77 ALA A N 1
ATOM 610 C CA . ALA A 1 77 ? 1.442 -4.001 8.418 1.00 93.62 77 ALA A CA 1
ATOM 611 C C . ALA A 1 77 ? 1.704 -5.490 8.229 1.00 93.62 77 ALA A C 1
ATOM 613 O O . ALA A 1 77 ? 2.519 -6.087 8.940 1.00 93.62 77 ALA A O 1
ATOM 614 N N . LEU A 1 78 ? 1.094 -6.054 7.189 1.00 93.75 78 LEU A N 1
ATOM 615 C CA . LEU A 1 78 ? 1.384 -7.393 6.695 1.00 93.75 78 LEU A CA 1
ATOM 616 C C . LEU A 1 78 ? 2.303 -7.317 5.470 1.00 93.75 78 LEU A C 1
ATOM 618 O O . LEU A 1 78 ? 1.905 -6.912 4.375 1.00 93.75 78 LEU A O 1
ATOM 622 N N . LEU A 1 79 ? 3.560 -7.713 5.660 1.00 93.19 79 LEU A N 1
ATOM 623 C CA . LEU A 1 79 ? 4.612 -7.575 4.656 1.00 93.19 79 LEU A CA 1
ATOM 624 C C . LEU A 1 79 ? 4.967 -8.936 4.051 1.00 93.19 79 LEU A C 1
ATOM 626 O O . LEU A 1 79 ? 5.488 -9.825 4.723 1.00 93.19 79 LEU A O 1
ATOM 630 N N . PHE A 1 80 ? 4.729 -9.090 2.752 1.00 86.62 80 PHE A N 1
ATOM 631 C CA . PHE A 1 80 ? 5.065 -10.290 1.996 1.00 86.62 80 PHE A CA 1
ATOM 632 C C . PHE A 1 80 ? 6.383 -10.106 1.246 1.00 86.62 80 PHE A C 1
ATOM 634 O O . PHE A 1 80 ? 6.571 -9.122 0.533 1.00 86.62 80 PHE A O 1
ATOM 641 N N . ASN A 1 81 ? 7.282 -11.089 1.340 1.00 80.44 81 ASN A N 1
ATOM 642 C CA . ASN A 1 81 ? 8.542 -11.107 0.585 1.00 80.44 81 ASN A CA 1
ATOM 643 C C . ASN A 1 81 ? 9.293 -9.758 0.648 1.00 80.44 81 ASN A C 1
ATOM 645 O O . ASN A 1 81 ? 9.568 -9.126 -0.375 1.00 80.44 81 ASN A O 1
ATOM 649 N N . GLN A 1 82 ? 9.517 -9.276 1.872 1.00 64.50 82 GLN A N 1
ATOM 650 C CA . GLN A 1 82 ? 10.110 -7.970 2.142 1.00 64.50 82 GLN A CA 1
ATOM 651 C C . GLN A 1 82 ? 11.465 -7.802 1.448 1.00 64.50 82 GLN A C 1
ATOM 653 O O . GLN A 1 82 ? 12.295 -8.717 1.440 1.00 64.50 82 GLN A O 1
ATOM 658 N N . LEU A 1 83 ? 11.696 -6.616 0.879 1.00 62.62 83 LEU A N 1
ATOM 659 C CA . LEU A 1 83 ? 12.987 -6.283 0.294 1.00 62.62 83 LEU A CA 1
ATOM 660 C C . LEU A 1 83 ? 14.030 -6.295 1.416 1.00 62.62 83 LEU A C 1
ATOM 662 O O . LEU A 1 83 ? 13.986 -5.480 2.338 1.00 62.62 83 LEU A O 1
ATOM 666 N N . ARG A 1 84 ? 14.956 -7.253 1.371 1.00 53.41 84 ARG A N 1
ATOM 667 C CA . ARG A 1 84 ? 16.048 -7.319 2.337 1.00 53.41 84 ARG A CA 1
ATOM 668 C C . ARG A 1 84 ? 17.003 -6.171 2.022 1.00 53.41 84 ARG A C 1
ATOM 670 O O . ARG A 1 84 ? 17.793 -6.264 1.087 1.00 53.41 84 ARG A O 1
ATOM 677 N N . LEU A 1 85 ? 16.909 -5.079 2.779 1.00 54.00 85 LEU A N 1
ATOM 678 C CA . LEU A 1 85 ? 17.917 -4.028 2.747 1.00 54.00 85 LEU A CA 1
ATOM 679 C C . LEU A 1 85 ? 19.215 -4.650 3.267 1.00 54.00 85 LEU A C 1
ATOM 681 O O . LEU A 1 85 ? 19.379 -4.865 4.467 1.00 54.00 85 LEU A O 1
ATOM 685 N N . ASN A 1 86 ? 20.128 -5.001 2.362 1.00 50.38 86 ASN A N 1
ATOM 686 C CA . ASN A 1 86 ? 21.506 -5.245 2.752 1.00 50.38 86 ASN A CA 1
ATOM 687 C C . ASN A 1 86 ? 22.053 -3.893 3.207 1.00 50.38 86 ASN A C 1
ATOM 689 O O . ASN A 1 86 ? 22.459 -3.073 2.386 1.00 50.38 86 ASN A O 1
ATOM 693 N N . SER A 1 87 ? 22.024 -3.645 4.516 1.00 50.88 87 SER A N 1
ATOM 694 C CA . SER A 1 87 ? 22.827 -2.599 5.132 1.00 50.88 87 SER A CA 1
ATOM 695 C C . SER A 1 87 ? 24.284 -3.003 4.928 1.00 50.88 87 SER A C 1
ATOM 697 O O . SER A 1 87 ? 24.841 -3.757 5.730 1.00 50.88 87 SER A O 1
ATOM 699 N N . GLY A 1 88 ? 24.851 -2.600 3.790 1.00 50.31 88 GLY A N 1
ATOM 700 C CA . GLY A 1 88 ? 26.272 -2.729 3.521 1.00 50.31 88 GLY A CA 1
ATOM 701 C C . GLY A 1 88 ? 27.032 -2.126 4.693 1.00 50.31 88 GLY A C 1
ATOM 702 O O . GLY A 1 88 ? 26.906 -0.934 4.970 1.00 50.31 88 GLY A O 1
ATOM 703 N N . LYS A 1 89 ? 27.740 -2.987 5.419 1.00 37.50 89 LYS A N 1
ATOM 704 C CA . LYS A 1 89 ? 28.998 -2.593 6.037 1.00 37.50 89 LYS A CA 1
ATOM 705 C C . LYS A 1 89 ? 30.057 -2.571 4.949 1.00 37.50 89 LYS A C 1
ATOM 707 O O . LYS A 1 89 ? 29.975 -3.458 4.068 1.00 37.50 89 LYS A O 1
#

InterPro domains:
  IPR029058 Alpha/Beta hydrolase fold [G3DSA:3.40.50.1820] (1-83)

Foldseek 3Di:
DEEEEEEAAPDFQDPVNCVVVVVVHHYDTDDDHCVVPLADLPVVVVVPVPDQHAEYEYEASGLNSSVVNCVVNVHDYHYHPYHPPPPDD

Sequence (89 aa):
MKILYLHGLNSKLSDEKREVLEEYGQVFAPDIDYSDKHFQPDLILKEFPNTEFNEVMGSSMGALNAYAISEIIGRSALLFNQLRLNSGK

pLDDT: mean 90.01, std 12.33, range [37.5, 97.69]

Organism: NCBI:txid143223

Secondary structure (DSSP, 8-state):
-EEEEE--TT----HHHHHHHHTTSEEE-----TTT-S--HHHHHHT-TT---SEEEEETHHHHHHHHHHHHHT--EEEES---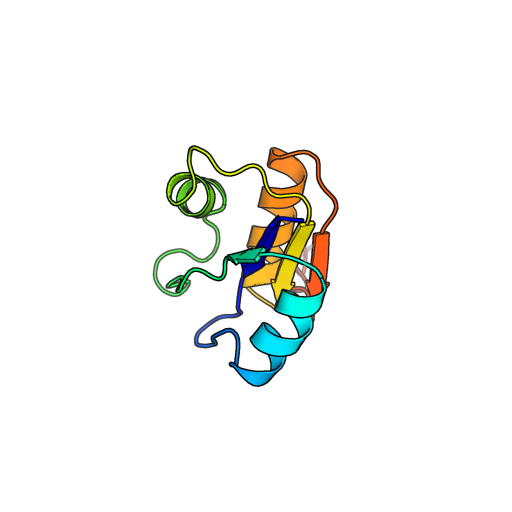-----

Mean predicted aligned error: 4.47 Å

Solvent-accessible surface area (backbone atoms only — not comparable to full-atom values): 5133 Å² total; per-residue (Å²): 92,33,33,39,41,30,43,30,75,100,55,70,85,48,69,74,60,48,55,62,49,47,78,70,23,53,74,44,64,74,91,74,74,40,86,88,48,66,78,48,42,70,62,61,48,62,78,41,80,90,61,80,69,61,38,25,28,13,24,30,52,14,16,57,29,22,49,54,38,15,65,75,73,72,41,60,57,53,67,40,73,58,67,77,78,76,78,78,124

Nearest PDB structures (foldseek):
  2zy5-assembly1_F  TM=6.091E-01  e=1.613E+00  Alcaligenes faecalis subsp. faecalis
  6kja-assembly1_A-2  TM=4.800E-01  e=1.335E+00  Escherichia coli K-12
  3fdd-assembly1_A  TM=5.826E-01  e=5.347E+00  [Pseudomonas] dacunhae ATCC 21192

Radius of gyration: 12.63 Å; Cα contacts (8 Å, |Δi|>4): 155; chains: 1; bounding box: 43×26×26 Å